Protein AF-A0A9P6ISU4-F1 (afdb_monomer_lite)

Foldseek 3Di:
DDADKDKDKDFLLVVLVVVCVDPVQVVVCVVPVPDPRPSCVVSVVVCVVVVHDRRDIDMDMDGDDDDDDDDPD

Sequence (73 aa):
DLAPVMTGKVTMKYFRNYIKTWSAYKNYCEKHPGRPDIVDVTIDTLMEEENLKDDDEVEITWPTVVIFGENDS

Organism: Mortierella alpina (NCBI:txid64518)

InterPro domains:
  IPR029063 S-adenosyl-L-methionine-dependent methyltransferase superfamily [G3DSA:3.40.50.150] (1-71)

Secondary structure (DSSP, 8-state):
-PPPEEEEEEEHHHHHHHHTTSHHHHHHHHH-TTS--HHHHHHHHHHHHTT--TT-EEEEEEE----------

pLDDT: mean 93.95, std 8.31, range [54.16, 98.44]

Structure (mmCIF, N/CA/C/O backbone):
data_AF-A0A9P6ISU4-F1
#
_entry.id   AF-A0A9P6ISU4-F1
#
loop_
_atom_site.group_PDB
_atom_site.id
_atom_site.type_symbol
_atom_site.label_atom_id
_atom_site.label_alt_id
_atom_site.label_comp_id
_atom_site.label_asym_id
_atom_site.label_entity_id
_atom_site.label_seq_id
_atom_site.pdbx_PDB_ins_code
_atom_site.Cartn_x
_atom_site.Cartn_y
_atom_site.Cartn_z
_atom_site.occupancy
_atom_site.B_iso_or_equiv
_atom_site.auth_seq_id
_atom_site.auth_comp_id
_atom_site.auth_asym_id
_atom_site.auth_atom_id
_atom_site.pdbx_PDB_model_num
ATOM 1 N N . ASP A 1 1 ? 28.362 -2.173 -0.596 1.00 54.16 1 ASP A N 1
ATOM 2 C CA . ASP A 1 1 ? 27.494 -1.123 -1.154 1.00 54.16 1 ASP A CA 1
ATOM 3 C C . ASP A 1 1 ? 26.040 -1.515 -1.021 1.00 54.16 1 ASP A C 1
ATOM 5 O O . ASP A 1 1 ? 25.670 -2.604 -1.443 1.00 54.16 1 ASP A O 1
ATOM 9 N N . LEU A 1 2 ? 25.242 -0.686 -0.346 1.00 61.38 2 LEU A N 1
ATOM 10 C CA . LEU A 1 2 ? 23.792 -0.867 -0.287 1.00 61.38 2 LEU A CA 1
ATOM 11 C C . LEU A 1 2 ? 23.202 -0.387 -1.618 1.00 61.38 2 LEU A C 1
ATOM 13 O O . LEU A 1 2 ? 23.609 0.659 -2.126 1.00 61.38 2 LEU A O 1
ATOM 17 N N . ALA A 1 3 ? 22.276 -1.158 -2.190 1.00 73.06 3 ALA A N 1
ATOM 18 C CA . ALA A 1 3 ? 21.530 -0.736 -3.372 1.00 73.06 3 ALA A CA 1
ATOM 19 C C . ALA A 1 3 ? 20.831 0.611 -3.101 1.00 73.06 3 ALA A C 1
ATOM 21 O O . A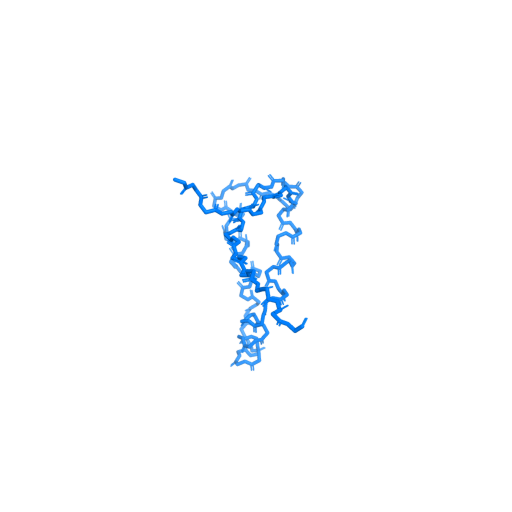LA A 1 3 ? 20.449 0.866 -1.954 1.00 73.06 3 ALA A O 1
ATOM 22 N N . PRO A 1 4 ? 20.653 1.481 -4.112 1.00 82.38 4 PRO A N 1
ATOM 23 C CA . PRO A 1 4 ? 19.929 2.724 -3.907 1.00 82.38 4 PRO A CA 1
ATOM 24 C C . PRO A 1 4 ? 18.498 2.411 -3.462 1.00 82.38 4 PRO A C 1
ATOM 26 O O . PRO A 1 4 ? 17.838 1.529 -4.012 1.00 82.38 4 PRO A O 1
ATOM 29 N N . VAL A 1 5 ? 18.021 3.143 -2.461 1.00 90.50 5 VAL A N 1
ATOM 30 C CA . VAL A 1 5 ? 16.665 3.012 -1.927 1.00 90.50 5 VAL A CA 1
ATOM 31 C C . VAL A 1 5 ? 15.985 4.373 -1.891 1.00 90.50 5 VAL A C 1
ATOM 33 O O . VAL A 1 5 ? 16.643 5.403 -1.744 1.00 90.50 5 VAL A O 1
ATOM 36 N N . MET A 1 6 ? 14.666 4.379 -2.037 1.00 92.25 6 MET A N 1
ATOM 37 C CA . MET A 1 6 ? 13.826 5.530 -1.718 1.00 92.25 6 MET A CA 1
ATOM 38 C C . MET A 1 6 ? 13.078 5.243 -0.424 1.00 92.25 6 MET A C 1
ATOM 40 O O . MET A 1 6 ? 12.395 4.226 -0.328 1.00 92.25 6 MET A O 1
ATOM 44 N N . THR A 1 7 ? 13.171 6.153 0.541 1.00 94.69 7 THR A N 1
ATOM 45 C CA . THR A 1 7 ? 12.507 6.018 1.841 1.00 94.69 7 THR A CA 1
ATOM 46 C C . THR A 1 7 ? 11.594 7.212 2.091 1.00 94.69 7 THR A C 1
ATOM 48 O O . THR A 1 7 ? 11.904 8.336 1.693 1.00 94.69 7 THR A O 1
ATOM 51 N N . GLY A 1 8 ? 10.461 6.976 2.746 1.00 94.88 8 GLY A N 1
ATOM 52 C CA . GLY A 1 8 ? 9.528 8.021 3.149 1.00 94.88 8 GLY A CA 1
ATOM 53 C C . GLY A 1 8 ? 8.678 7.600 4.341 1.00 94.88 8 GLY A C 1
ATOM 54 O O . GLY A 1 8 ? 8.446 6.411 4.554 1.00 94.88 8 GLY A O 1
ATOM 55 N N . LYS A 1 9 ? 8.204 8.587 5.106 1.00 97.94 9 LYS A N 1
ATOM 56 C CA . LYS A 1 9 ? 7.204 8.387 6.159 1.00 97.94 9 LYS A CA 1
ATOM 57 C C . LYS A 1 9 ? 5.819 8.680 5.614 1.00 97.94 9 LYS A C 1
ATOM 59 O O . LYS A 1 9 ? 5.613 9.713 4.978 1.00 97.94 9 LYS A O 1
ATOM 64 N N . VAL A 1 10 ? 4.890 7.764 5.845 1.00 97.62 10 VAL A N 1
ATOM 65 C CA . VAL A 1 10 ? 3.501 7.875 5.396 1.00 97.62 10 VAL A CA 1
ATOM 66 C C . VAL A 1 10 ? 2.574 7.317 6.463 1.00 97.62 10 VAL A C 1
ATOM 68 O O . VAL A 1 10 ? 2.972 6.441 7.223 1.00 97.62 10 VAL A O 1
ATOM 71 N N . THR A 1 11 ? 1.330 7.785 6.506 1.00 98.44 11 THR A N 1
ATOM 72 C CA . THR A 1 11 ? 0.325 7.177 7.384 1.00 98.44 11 THR A CA 1
ATOM 73 C C . THR A 1 11 ? -0.103 5.805 6.859 1.00 98.44 11 THR A C 1
ATOM 75 O O . THR A 1 11 ? -0.061 5.560 5.645 1.00 98.44 11 THR A O 1
ATOM 78 N N . MET A 1 12 ? -0.584 4.918 7.732 1.00 98.12 12 MET A N 1
ATOM 79 C CA . MET A 1 12 ? -1.143 3.621 7.321 1.00 98.12 12 MET A CA 1
ATOM 80 C C . MET A 1 12 ? -2.280 3.769 6.305 1.00 98.12 12 MET A C 1
ATOM 82 O O . MET A 1 12 ? -2.349 3.023 5.323 1.00 98.12 12 MET A O 1
ATOM 86 N N . LYS A 1 13 ? -3.116 4.804 6.452 1.00 98.19 13 LYS A N 1
ATOM 87 C CA . LYS A 1 13 ? -4.150 5.149 5.468 1.00 98.19 13 LYS A CA 1
ATOM 88 C C . LYS A 1 13 ? -3.570 5.486 4.095 1.00 98.19 13 LYS A C 1
ATOM 90 O O . LYS A 1 13 ? -4.119 5.074 3.069 1.00 98.19 13 LYS A O 1
ATOM 95 N N . TYR A 1 14 ? -2.480 6.250 4.048 1.00 98.19 14 TYR A N 1
ATOM 96 C CA . TYR A 1 14 ? -1.806 6.548 2.787 1.00 98.19 14 TYR A CA 1
ATOM 97 C C . TYR A 1 14 ? -1.218 5.274 2.175 1.00 98.19 14 TYR A C 1
ATOM 99 O O . TYR A 1 14 ? -1.422 5.023 0.987 1.00 98.19 14 TYR A O 1
ATOM 107 N N . PHE A 1 15 ? -0.550 4.446 2.983 1.00 97.50 15 PHE A N 1
ATOM 108 C CA . PHE A 1 15 ? 0.035 3.187 2.531 1.00 97.50 15 PHE A CA 1
ATOM 109 C C . PHE A 1 15 ? -1.023 2.246 1.934 1.00 97.50 15 PHE A C 1
ATOM 111 O O . PHE A 1 15 ? -0.847 1.775 0.811 1.00 97.50 15 PHE A O 1
ATOM 118 N N . ARG A 1 16 ? -2.175 2.075 2.599 1.00 98.00 16 ARG A N 1
ATOM 119 C CA . ARG A 1 16 ? -3.334 1.323 2.082 1.00 98.00 16 ARG A CA 1
ATOM 120 C C . ARG A 1 16 ? -3.728 1.782 0.678 1.00 98.00 16 ARG A C 1
ATOM 122 O O . ARG A 1 16 ? -3.826 0.975 -0.245 1.00 98.00 16 ARG A O 1
ATOM 129 N N . ASN A 1 17 ? -3.920 3.087 0.500 1.00 98.12 17 ASN A N 1
ATOM 130 C CA . ASN A 1 17 ? -4.321 3.657 -0.787 1.00 98.12 17 ASN A CA 1
ATOM 131 C C . ASN A 1 17 ? -3.234 3.507 -1.856 1.00 98.12 17 ASN A C 1
ATOM 133 O O . ASN A 1 17 ? -3.552 3.253 -3.016 1.00 98.12 17 ASN A O 1
ATOM 137 N N . TYR A 1 18 ? -1.964 3.627 -1.472 1.00 96.88 18 TYR A N 1
ATOM 138 C CA . TYR A 1 18 ? -0.836 3.417 -2.369 1.00 96.88 18 TYR A CA 1
ATOM 139 C C . TYR A 1 18 ? -0.820 1.988 -2.938 1.00 96.88 18 TYR A C 1
ATOM 141 O O . TYR A 1 18 ? -0.708 1.833 -4.155 1.00 96.88 18 TYR A O 1
ATOM 149 N N . ILE A 1 19 ? -1.021 0.949 -2.118 1.00 97.44 19 ILE A N 1
ATOM 150 C CA . ILE A 1 19 ? -1.065 -0.447 -2.600 1.00 97.44 19 ILE A CA 1
ATOM 151 C C . ILE A 1 19 ? -2.231 -0.669 -3.581 1.00 97.44 19 ILE A C 1
ATOM 153 O O . ILE A 1 19 ? -2.076 -1.374 -4.580 1.00 97.44 19 ILE A O 1
ATOM 157 N N . LYS A 1 20 ? -3.376 0.002 -3.383 1.00 98.31 20 LYS A N 1
ATOM 158 C CA . LYS A 1 20 ? -4.514 -0.051 -4.325 1.00 98.31 20 LYS A CA 1
ATOM 159 C C . LYS A 1 20 ? -4.226 0.586 -5.694 1.00 98.31 20 LYS A C 1
ATOM 161 O O . LYS A 1 20 ? -5.016 0.424 -6.621 1.00 98.31 20 LYS A O 1
ATOM 166 N N . THR A 1 21 ? -3.097 1.276 -5.871 1.00 98.00 21 THR A N 1
ATOM 167 C CA . THR A 1 21 ? -2.668 1.771 -7.193 1.00 98.00 21 THR A CA 1
ATOM 168 C C . THR A 1 21 ? -1.949 0.710 -8.030 1.00 98.00 21 THR A C 1
ATOM 170 O O . THR A 1 21 ? -1.710 0.915 -9.221 1.00 98.00 21 THR A O 1
ATOM 173 N N . TRP A 1 22 ? -1.599 -0.437 -7.440 1.00 97.81 22 TRP A N 1
ATOM 174 C CA . TRP A 1 22 ? -0.819 -1.462 -8.119 1.00 97.81 22 TRP A CA 1
ATOM 175 C C . TRP A 1 22 ? -1.622 -2.160 -9.216 1.00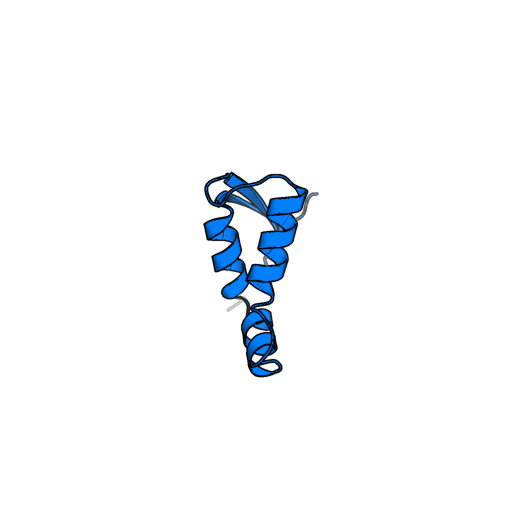 97.81 22 TRP A C 1
ATOM 177 O O . TRP A 1 22 ? -2.776 -2.553 -9.038 1.00 97.81 22 TRP A O 1
ATOM 187 N N . SER A 1 23 ? -0.974 -2.414 -10.354 1.00 97.88 23 SER A N 1
ATOM 188 C CA . SER A 1 23 ? -1.581 -3.167 -11.45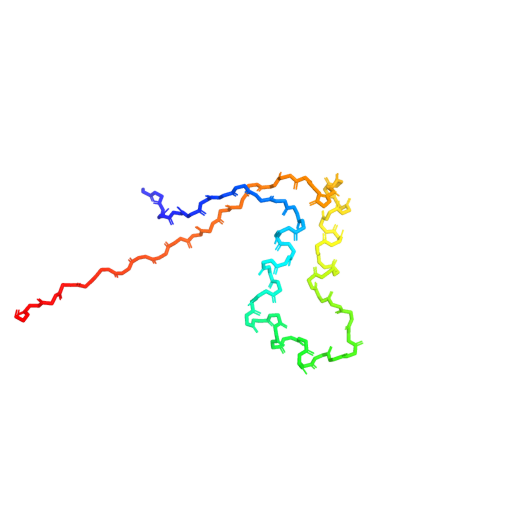9 1.00 97.88 23 SER A CA 1
ATOM 189 C C . SER A 1 23 ? -2.022 -4.572 -11.031 1.00 97.88 23 SER A C 1
ATOM 191 O O . SER A 1 23 ? -3.052 -5.065 -11.487 1.00 97.88 23 SER A O 1
ATOM 193 N N . ALA A 1 24 ? -1.288 -5.200 -10.107 1.00 97.38 24 ALA A N 1
ATOM 194 C CA . ALA A 1 24 ? -1.643 -6.493 -9.531 1.00 97.38 24 ALA A CA 1
ATOM 195 C C . ALA A 1 24 ? -2.965 -6.448 -8.748 1.00 97.38 24 ALA A C 1
ATOM 197 O O . ALA A 1 24 ? -3.771 -7.365 -8.894 1.00 97.38 24 ALA A O 1
ATOM 198 N N . TYR A 1 25 ? -3.214 -5.377 -7.984 1.00 98.00 25 TYR A N 1
ATOM 199 C CA . TYR A 1 25 ? -4.481 -5.175 -7.279 1.00 98.00 25 TYR A CA 1
ATOM 200 C C . TYR A 1 25 ? -5.643 -5.098 -8.274 1.00 98.00 25 TYR A C 1
ATOM 202 O O . TYR A 1 25 ? -6.588 -5.881 -8.178 1.00 98.00 25 TYR A O 1
ATOM 210 N N . LYS A 1 26 ? -5.520 -4.245 -9.302 1.00 97.44 26 LYS A N 1
ATOM 211 C CA . LYS A 1 26 ? -6.530 -4.135 -10.363 1.00 97.44 26 LYS A CA 1
ATOM 212 C C . LYS A 1 26 ? -6.829 -5.497 -11.002 1.00 97.44 26 LYS A C 1
ATOM 214 O O . LYS A 1 26 ? -7.983 -5.916 -11.054 1.00 97.44 26 LYS A O 1
ATOM 219 N N . ASN A 1 27 ? -5.784 -6.210 -11.423 1.00 97.94 27 ASN A N 1
ATOM 220 C CA . ASN A 1 27 ? -5.911 -7.527 -12.050 1.00 97.94 27 ASN A CA 1
ATOM 221 C C . ASN A 1 27 ? -6.559 -8.567 -11.120 1.00 97.94 27 ASN A C 1
ATOM 223 O O . ASN A 1 27 ? -7.266 -9.457 -11.591 1.00 97.94 27 ASN A O 1
ATOM 227 N N . TYR A 1 28 ? -6.299 -8.498 -9.812 1.00 97.31 28 TYR A N 1
ATOM 228 C CA . TYR A 1 28 ? -6.898 -9.398 -8.830 1.00 97.31 28 TYR A CA 1
ATOM 229 C C . TYR A 1 28 ? -8.401 -9.143 -8.685 1.00 97.31 28 TYR A C 1
ATOM 231 O O . TYR A 1 28 ? -9.188 -10.085 -8.777 1.00 97.31 28 TYR A O 1
ATOM 239 N N . CYS A 1 29 ? -8.808 -7.883 -8.519 1.00 97.00 29 CYS A N 1
ATOM 240 C CA . CYS A 1 29 ? -10.214 -7.500 -8.384 1.00 97.00 29 CYS A CA 1
ATOM 241 C C . CYS A 1 29 ? -11.039 -7.882 -9.619 1.00 97.00 29 CYS A C 1
ATOM 243 O O . CYS A 1 29 ? -12.135 -8.419 -9.479 1.00 97.00 29 CYS A O 1
ATOM 245 N N . GLU A 1 30 ? -10.497 -7.687 -10.825 1.00 97.31 30 GLU A N 1
ATOM 246 C CA . GLU A 1 30 ? -11.158 -8.086 -12.076 1.00 97.31 30 GLU A CA 1
ATOM 247 C C . GLU A 1 30 ? -11.379 -9.605 -12.164 1.00 97.31 30 GLU A C 1
ATOM 249 O O . GLU A 1 30 ? -12.424 -10.060 -12.629 1.00 97.31 30 GLU A O 1
ATOM 254 N N . LYS A 1 31 ? -10.422 -10.408 -11.681 1.00 98.00 31 LYS A N 1
ATOM 255 C CA . LYS A 1 31 ? -10.531 -11.877 -11.657 1.00 98.00 31 LYS A CA 1
ATOM 256 C C . LYS A 1 31 ? -11.426 -12.401 -10.533 1.00 98.00 31 LYS A C 1
ATOM 258 O O . LYS A 1 31 ? -11.891 -13.540 -10.608 1.00 98.00 31 LYS A O 1
ATOM 263 N N . HIS A 1 32 ? -11.658 -11.605 -9.492 1.00 97.19 32 HIS A N 1
ATOM 264 C CA . HIS A 1 32 ? -12.352 -12.024 -8.275 1.00 97.19 32 HIS A CA 1
ATOM 265 C C . HIS A 1 32 ? -13.392 -10.990 -7.791 1.00 97.19 32 HIS A C 1
ATOM 267 O O . HIS A 1 32 ? -13.334 -10.571 -6.635 1.00 97.19 32 HIS A O 1
ATOM 273 N N . PRO A 1 33 ? -14.397 -10.621 -8.611 1.00 94.19 33 PRO A N 1
ATOM 274 C CA . PRO A 1 33 ? -15.298 -9.491 -8.338 1.00 94.19 33 PRO A CA 1
ATOM 275 C C . PRO A 1 33 ? -16.229 -9.669 -7.126 1.00 94.19 33 PRO A C 1
ATOM 277 O O . PRO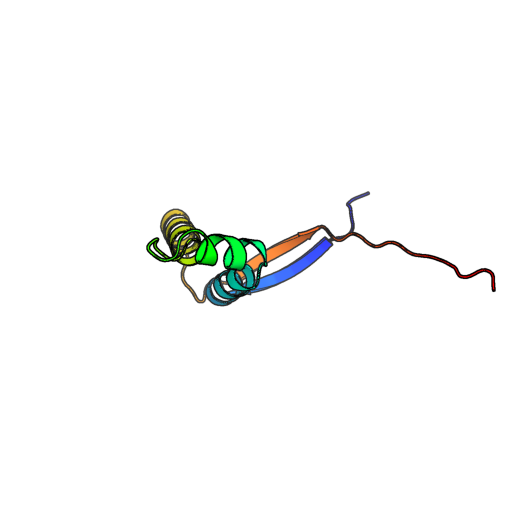 A 1 33 ? -16.820 -8.702 -6.663 1.00 94.19 33 PRO A O 1
ATOM 280 N N . GLY A 1 34 ? -16.394 -10.896 -6.622 1.00 95.44 34 GLY A N 1
ATOM 281 C CA . GLY A 1 34 ? -17.217 -11.192 -5.442 1.00 95.44 34 GLY A CA 1
ATOM 282 C C . GLY A 1 34 ? -16.422 -11.407 -4.153 1.00 95.44 34 GLY A C 1
ATOM 283 O O . GLY A 1 34 ? -17.010 -11.779 -3.140 1.00 95.44 34 GLY A O 1
ATOM 284 N N . ARG A 1 35 ? -15.092 -11.261 -4.188 1.00 96.25 35 ARG A N 1
ATOM 285 C CA . ARG A 1 35 ? -14.259 -11.391 -2.989 1.00 96.25 35 ARG A CA 1
ATOM 286 C C . ARG A 1 35 ? -14.143 -10.047 -2.265 1.00 96.25 35 ARG A C 1
ATOM 288 O O . ARG A 1 35 ? -14.238 -9.010 -2.919 1.00 96.25 35 ARG A O 1
ATOM 295 N N . PRO A 1 36 ? -13.912 -10.061 -0.940 1.00 96.62 36 PRO A N 1
ATOM 296 C CA . PRO A 1 36 ? -13.517 -8.860 -0.214 1.00 96.62 36 PRO A CA 1
ATOM 297 C C . PRO A 1 36 ? -12.297 -8.191 -0.858 1.00 96.62 36 PRO A C 1
ATOM 299 O O . PRO A 1 36 ? -11.471 -8.867 -1.482 1.00 96.62 36 PRO A O 1
ATOM 302 N N . ASP A 1 37 ? -12.179 -6.876 -0.685 1.00 97.38 37 ASP A N 1
ATOM 303 C CA . ASP A 1 37 ? -11.014 -6.119 -1.140 1.00 97.38 37 ASP A CA 1
ATOM 304 C C . ASP A 1 37 ? -9.753 -6.665 -0.456 1.00 97.38 37 ASP A C 1
ATOM 306 O O . ASP A 1 37 ? -9.607 -6.613 0.764 1.00 97.38 37 ASP A O 1
ATOM 310 N N . ILE A 1 38 ? -8.853 -7.241 -1.256 1.00 97.06 38 ILE A N 1
ATOM 311 C CA . ILE A 1 38 ? -7.680 -7.948 -0.740 1.00 97.06 38 ILE A CA 1
ATOM 312 C C . ILE A 1 38 ? -6.714 -7.017 -0.006 1.00 97.06 38 ILE A C 1
ATOM 314 O O . ILE A 1 38 ? -6.053 -7.453 0.935 1.00 97.06 38 ILE A O 1
ATOM 318 N N . VAL A 1 39 ? -6.630 -5.747 -0.411 1.00 98.00 39 VAL A N 1
ATOM 319 C CA . VAL A 1 39 ? -5.762 -4.774 0.255 1.00 98.00 39 VAL A CA 1
ATOM 320 C C . VAL A 1 39 ? -6.367 -4.387 1.590 1.00 98.00 39 VAL A C 1
ATOM 322 O O . VAL A 1 39 ? -5.632 -4.348 2.568 1.00 98.00 39 VAL A O 1
ATOM 325 N N . ASP A 1 40 ? -7.682 -4.169 1.655 1.00 97.75 40 ASP A N 1
ATOM 326 C CA . ASP A 1 40 ? -8.336 -3.872 2.933 1.00 97.75 40 ASP A CA 1
ATOM 327 C C . ASP A 1 40 ? -8.168 -5.025 3.916 1.00 97.75 40 ASP A C 1
ATOM 329 O O . ASP A 1 40 ? -7.659 -4.800 5.005 1.00 97.75 40 ASP A O 1
ATOM 333 N N . VAL A 1 41 ? -8.453 -6.264 3.498 1.00 97.88 41 VAL A N 1
ATOM 334 C CA . VAL A 1 41 ? -8.253 -7.446 4.354 1.00 97.88 41 VAL A CA 1
ATOM 335 C C . VAL A 1 41 ? -6.807 -7.537 4.847 1.00 97.88 41 VAL A C 1
ATOM 337 O O . VAL A 1 41 ? -6.576 -7.750 6.030 1.00 97.88 41 VAL A O 1
ATOM 340 N N . THR A 1 42 ? -5.829 -7.355 3.957 1.00 97.44 42 THR A N 1
ATOM 341 C CA . THR A 1 42 ? -4.408 -7.486 4.320 1.00 97.44 42 THR A CA 1
ATOM 342 C C . THR A 1 42 ? -3.956 -6.384 5.277 1.00 97.44 42 THR A C 1
ATOM 344 O O . THR A 1 42 ? -3.260 -6.663 6.250 1.00 97.44 42 THR A O 1
ATOM 347 N N . ILE A 1 43 ? -4.326 -5.130 5.004 1.00 97.69 43 ILE A N 1
ATOM 348 C CA . ILE A 1 43 ? -3.913 -3.988 5.824 1.00 97.69 43 ILE A CA 1
ATOM 349 C C . ILE A 1 43 ? -4.640 -3.992 7.169 1.00 97.69 43 ILE A C 1
ATOM 351 O O . ILE A 1 43 ? -4.001 -3.712 8.175 1.00 97.69 43 ILE A O 1
ATOM 355 N N . ASP A 1 44 ? -5.923 -4.359 7.213 1.00 98.06 44 ASP A N 1
ATOM 356 C CA . ASP A 1 44 ? -6.675 -4.478 8.466 1.00 98.06 44 ASP A CA 1
ATOM 357 C C . ASP A 1 44 ? -6.047 -5.538 9.380 1.00 98.06 44 ASP A C 1
ATOM 359 O O . ASP A 1 44 ? -5.808 -5.259 10.552 1.00 98.06 44 ASP A O 1
ATOM 363 N N . THR A 1 45 ? -5.697 -6.715 8.841 1.00 98.12 45 THR A N 1
ATOM 364 C CA . THR A 1 45 ? -5.000 -7.760 9.609 1.00 98.12 45 THR A CA 1
ATOM 365 C C . THR A 1 45 ? -3.641 -7.281 10.117 1.00 98.12 45 THR A C 1
ATOM 367 O O . THR A 1 45 ? -3.351 -7.436 11.298 1.00 98.12 45 THR A O 1
ATOM 370 N N . LEU A 1 46 ? -2.834 -6.636 9.268 1.00 96.94 46 LEU A N 1
ATOM 371 C CA . LEU A 1 46 ? -1.538 -6.082 9.676 1.00 96.94 46 LEU A CA 1
ATOM 372 C C . LEU A 1 46 ? -1.685 -5.037 10.794 1.00 96.94 46 LEU A C 1
ATOM 374 O O . LEU A 1 46 ? -0.910 -5.022 11.745 1.00 96.94 46 LEU A O 1
ATOM 378 N N . MET A 1 47 ? -2.669 -4.146 10.675 1.00 97.75 47 MET A N 1
ATOM 379 C CA . MET A 1 47 ? -2.919 -3.108 11.672 1.00 97.75 47 MET A CA 1
ATOM 380 C C . MET A 1 47 ? -3.408 -3.694 12.996 1.00 97.75 47 MET A C 1
ATOM 382 O O . MET A 1 47 ? -3.020 -3.197 14.050 1.00 97.75 47 MET A O 1
ATOM 386 N N . GLU A 1 48 ? -4.225 -4.746 12.959 1.00 98.12 48 GLU A N 1
ATOM 387 C CA . GLU A 1 48 ? -4.668 -5.458 14.158 1.00 98.12 48 GLU A CA 1
ATOM 388 C C . GLU A 1 48 ? -3.500 -6.167 14.861 1.00 98.12 48 GLU A C 1
ATOM 390 O O . GLU A 1 48 ? -3.335 -6.010 16.071 1.00 98.12 48 GLU A O 1
ATOM 395 N N . GLU A 1 49 ? -2.661 -6.888 14.112 1.00 98.00 49 GLU A N 1
ATOM 396 C CA . GLU A 1 49 ? -1.511 -7.633 14.646 1.00 98.00 49 GLU A CA 1
ATOM 397 C C . GLU A 1 49 ? -0.462 -6.713 15.287 1.00 98.00 49 GLU A C 1
ATOM 399 O O . GLU A 1 49 ? 0.071 -7.025 16.353 1.00 98.00 49 GLU A O 1
ATOM 404 N N . GLU A 1 50 ? -0.212 -5.554 14.678 1.00 96.38 50 GLU A N 1
ATOM 405 C CA . GLU A 1 50 ? 0.792 -4.585 15.134 1.00 96.38 50 GLU A CA 1
ATOM 406 C C . GLU A 1 50 ? 0.197 -3.468 16.017 1.00 96.38 50 GLU A C 1
ATOM 408 O O . GLU A 1 50 ? 0.908 -2.555 16.441 1.00 96.38 50 GLU A O 1
ATOM 413 N N . ASN A 1 51 ? -1.109 -3.529 16.321 1.00 97.50 51 ASN A N 1
ATOM 414 C CA . ASN A 1 51 ? -1.851 -2.521 17.089 1.00 97.50 51 ASN A CA 1
ATOM 415 C C . ASN A 1 51 ? -1.672 -1.085 16.538 1.00 97.50 51 ASN A C 1
ATOM 417 O O . ASN A 1 51 ? -1.487 -0.122 17.290 1.00 97.50 51 ASN A O 1
ATOM 421 N N . LEU A 1 52 ? -1.730 -0.957 15.211 1.00 97.25 52 LEU A N 1
ATOM 422 C CA . LEU A 1 52 ? -1.615 0.296 14.466 1.00 97.25 52 LEU A CA 1
ATOM 423 C C . LEU A 1 52 ? -2.988 0.903 14.157 1.00 97.25 52 LEU A C 1
ATOM 425 O O . LEU A 1 52 ? -4.015 0.225 14.085 1.00 97.25 52 LEU A O 1
ATOM 429 N N . LYS A 1 53 ? -2.996 2.209 13.911 1.00 97.69 53 LYS A N 1
ATOM 430 C CA . LYS A 1 53 ? -4.151 3.011 13.502 1.00 97.69 53 LYS A CA 1
ATOM 431 C C . LYS A 1 53 ? -3.870 3.720 12.187 1.00 97.69 53 LYS A C 1
ATOM 43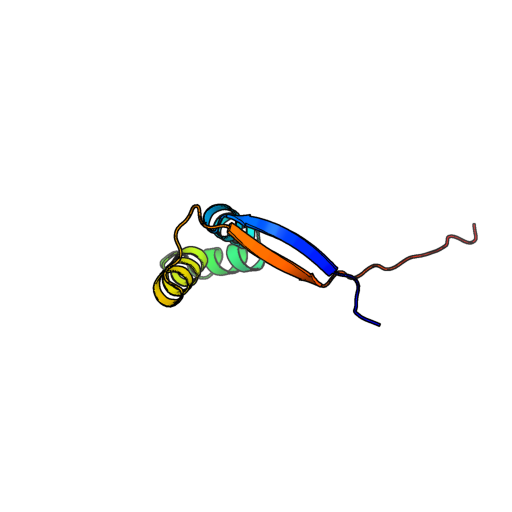3 O O . LYS A 1 53 ? -2.730 3.872 11.765 1.00 97.69 53 LYS A O 1
ATOM 438 N N . ASP A 1 54 ? -4.934 4.189 11.544 1.00 97.88 54 ASP A N 1
ATOM 439 C CA . ASP A 1 54 ? -4.856 4.804 10.213 1.00 97.88 54 ASP A CA 1
ATOM 440 C C . ASP A 1 54 ? -3.910 6.009 10.147 1.00 97.88 54 ASP A C 1
ATOM 442 O O . ASP A 1 54 ? -3.261 6.214 9.118 1.00 97.88 54 ASP A O 1
ATOM 446 N N . ASP A 1 55 ? -3.845 6.783 11.232 1.00 98.19 55 ASP A N 1
ATOM 447 C CA . ASP A 1 55 ? -3.034 7.997 11.346 1.00 98.19 55 ASP A CA 1
ATOM 448 C C . ASP A 1 55 ? -1.606 7.727 11.847 1.00 98.19 55 ASP A C 1
ATOM 450 O O . ASP A 1 55 ? -0.791 8.651 11.863 1.00 98.19 55 ASP A O 1
ATOM 454 N N . ASP A 1 56 ? -1.279 6.487 12.231 1.00 98.25 56 ASP A N 1
ATOM 455 C CA . ASP A 1 56 ? 0.082 6.138 12.631 1.00 98.25 56 ASP A CA 1
ATOM 456 C C . ASP A 1 56 ? 1.012 6.192 11.413 1.00 98.25 56 ASP A C 1
ATOM 458 O O . ASP A 1 56 ? 0.684 5.704 10.324 1.00 98.25 56 ASP A O 1
ATOM 462 N N . GLU A 1 57 ? 2.180 6.810 11.594 1.00 97.81 57 GLU A N 1
ATOM 463 C CA . GLU A 1 57 ? 3.199 6.912 10.555 1.00 97.81 57 GLU A CA 1
ATOM 464 C C . GLU A 1 57 ? 4.105 5.680 10.541 1.00 97.81 57 GLU A C 1
ATOM 466 O O . GLU A 1 57 ? 4.650 5.271 11.566 1.00 97.81 57 GLU A O 1
ATOM 471 N N . VAL A 1 58 ? 4.343 5.151 9.344 1.00 94.19 58 VAL A N 1
ATOM 472 C CA . VAL A 1 58 ? 5.295 4.074 9.077 1.00 94.19 58 VAL A CA 1
ATOM 473 C C . VAL A 1 58 ? 6.380 4.546 8.119 1.00 94.19 58 VAL A C 1
ATOM 475 O O . VAL A 1 58 ? 6.143 5.352 7.214 1.00 94.19 58 VAL A O 1
ATOM 478 N N . GLU A 1 59 ? 7.594 4.040 8.319 1.00 96.75 59 GLU A N 1
ATOM 479 C CA . GLU A 1 59 ? 8.706 4.248 7.398 1.00 96.75 59 GLU A CA 1
ATOM 480 C C . GLU A 1 59 ? 8.684 3.163 6.319 1.00 96.75 59 GLU A C 1
ATOM 482 O O . GLU A 1 59 ? 8.823 1.975 6.603 1.00 96.75 59 GLU A O 1
ATOM 487 N N . ILE A 1 60 ? 8.509 3.576 5.066 1.00 94.75 60 ILE A N 1
ATOM 488 C CA . ILE A 1 60 ? 8.473 2.681 3.912 1.00 94.75 60 ILE A CA 1
ATOM 489 C C . ILE A 1 60 ? 9.742 2.881 3.099 1.00 94.75 60 ILE A C 1
ATOM 491 O O . ILE A 1 60 ? 10.089 4.009 2.752 1.00 94.75 60 ILE A O 1
ATOM 495 N N . THR A 1 61 ? 10.407 1.776 2.762 1.00 94.62 61 THR A N 1
ATOM 496 C CA . THR A 1 61 ? 11.612 1.763 1.928 1.00 94.62 61 THR A CA 1
ATOM 497 C C . THR A 1 61 ? 11.370 0.938 0.669 1.00 94.62 61 THR A C 1
ATOM 499 O O . THR A 1 61 ? 11.014 -0.236 0.749 1.00 94.62 61 THR A O 1
ATOM 502 N N . TRP A 1 62 ? 11.604 1.542 -0.495 1.00 93.25 62 TRP A N 1
ATOM 503 C CA . TRP A 1 62 ? 11.553 0.888 -1.800 1.00 93.25 62 TRP A CA 1
ATOM 504 C C . TRP A 1 62 ? 12.965 0.678 -2.349 1.00 93.25 62 TRP A C 1
ATOM 506 O O . TRP A 1 62 ? 13.733 1.643 -2.414 1.00 93.25 62 TRP A O 1
ATOM 516 N N . PRO A 1 63 ? 13.321 -0.541 -2.791 1.00 93.19 63 PRO A N 1
ATOM 517 C CA . PRO A 1 63 ? 14.530 -0.742 -3.573 1.00 93.19 63 PRO A CA 1
ATOM 518 C C . PRO A 1 63 ? 14.392 -0.027 -4.918 1.00 93.19 63 PRO A C 1
ATOM 520 O O . PRO A 1 63 ? 13.385 -0.170 -5.615 1.00 93.19 63 PRO A O 1
ATOM 523 N N . THR A 1 64 ? 15.415 0.733 -5.289 1.00 91.81 64 THR A N 1
ATOM 524 C CA . THR A 1 64 ? 15.429 1.521 -6.519 1.00 91.81 64 THR A CA 1
ATOM 525 C C . THR A 1 64 ? 16.385 0.888 -7.517 1.00 91.81 64 THR A C 1
ATOM 527 O O . THR A 1 64 ? 17.470 0.430 -7.168 1.00 91.81 64 THR A O 1
ATOM 530 N N . VAL A 1 65 ? 15.993 0.884 -8.788 1.00 91.44 65 VAL A N 1
ATOM 531 C CA . VAL A 1 65 ? 16.854 0.477 -9.900 1.00 91.44 65 VAL A CA 1
ATOM 532 C C . VAL A 1 65 ? 17.017 1.678 -10.818 1.00 91.44 65 VAL A C 1
ATOM 534 O O . VAL A 1 65 ? 16.026 2.249 -11.268 1.00 91.44 65 VAL A O 1
ATOM 537 N N . VAL A 1 66 ? 18.263 2.067 -11.084 1.00 89.81 66 VAL A N 1
ATOM 538 C CA . VAL A 1 66 ? 18.598 3.162 -12.000 1.00 89.81 66 VAL A CA 1
ATOM 539 C C . VAL A 1 66 ? 19.507 2.613 -13.089 1.00 89.8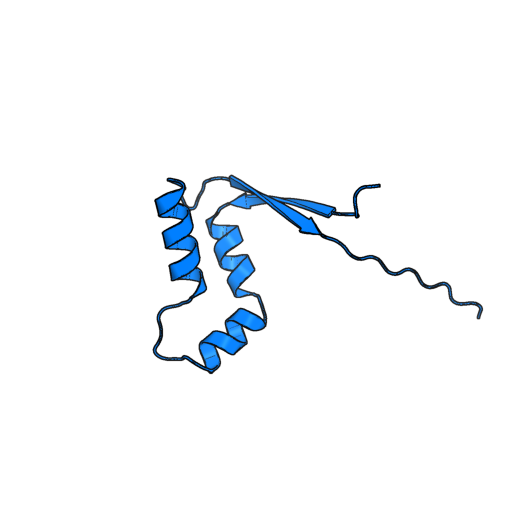1 66 VAL A C 1
ATOM 541 O O . VAL A 1 66 ? 20.526 1.993 -12.793 1.00 89.81 66 VAL A O 1
ATOM 544 N N . ILE A 1 67 ? 19.123 2.832 -14.344 1.00 91.31 67 ILE A N 1
ATOM 545 C CA . ILE A 1 67 ? 19.898 2.446 -15.523 1.00 91.31 67 ILE A CA 1
ATOM 546 C C . ILE A 1 67 ? 20.224 3.736 -16.270 1.00 91.31 67 ILE A C 1
ATOM 548 O O . ILE A 1 67 ? 19.319 4.414 -16.755 1.00 91.31 67 ILE A O 1
ATOM 552 N N . PHE A 1 68 ? 21.507 4.084 -16.331 1.00 91.06 68 PHE A N 1
ATOM 553 C CA . PHE A 1 68 ? 21.993 5.207 -17.128 1.00 91.06 68 PHE A CA 1
ATOM 554 C C . PHE A 1 68 ? 22.404 4.711 -18.514 1.00 91.06 68 PHE A C 1
ATOM 556 O O . PHE A 1 68 ? 22.971 3.627 -18.644 1.00 91.06 68 PHE A O 1
ATOM 563 N N . GLY A 1 69 ? 22.124 5.513 -19.536 1.00 92.94 69 GLY A N 1
ATOM 564 C CA . GLY A 1 69 ? 22.612 5.308 -20.893 1.00 92.94 69 GLY A CA 1
ATOM 565 C C . GLY A 1 69 ? 23.191 6.615 -21.414 1.00 92.94 69 GLY A C 1
ATOM 566 O O . GLY A 1 69 ? 22.594 7.672 -21.216 1.00 92.94 69 GLY A O 1
ATOM 567 N N . GLU A 1 70 ? 24.352 6.536 -22.048 1.00 90.69 70 GLU A N 1
ATOM 568 C CA . GLU A 1 70 ? 24.953 7.642 -22.785 1.00 90.69 70 GLU A CA 1
ATOM 569 C C . GLU A 1 70 ? 24.618 7.477 -24.269 1.00 90.69 70 GLU A C 1
ATOM 571 O O . GLU A 1 70 ? 24.531 6.354 -24.772 1.00 90.69 70 GLU A O 1
ATOM 576 N N . ASN A 1 71 ? 24.352 8.590 -24.949 1.00 85.56 71 ASN A N 1
ATOM 577 C CA . ASN A 1 71 ? 24.108 8.587 -26.381 1.00 85.56 71 ASN A CA 1
ATOM 578 C C . ASN A 1 71 ? 25.356 9.111 -27.097 1.00 85.56 71 ASN A C 1
ATOM 580 O O . ASN A 1 71 ? 25.605 10.311 -27.056 1.00 85.56 71 ASN A O 1
ATOM 584 N N . ASP A 1 72 ? 26.080 8.228 -27.784 1.00 77.38 72 ASP A N 1
ATOM 585 C CA . ASP A 1 72 ? 27.299 8.542 -28.554 1.00 77.38 72 ASP A CA 1
ATOM 586 C C . ASP A 1 72 ? 27.014 9.255 -29.901 1.00 77.38 72 ASP A C 1
ATOM 588 O O . ASP A 1 72 ? 27.815 9.170 -30.834 1.00 77.38 72 ASP A O 1
ATOM 592 N N . SER A 1 73 ? 25.854 9.912 -30.041 1.00 66.69 73 SER A N 1
ATOM 593 C CA . SER A 1 73 ? 25.462 10.632 -31.270 1.00 66.69 73 SER A CA 1
ATOM 594 C C . SER A 1 73 ? 26.161 11.978 -31.418 1.00 66.69 73 SER A C 1
ATOM 596 O O . SER A 1 73 ? 26.118 12.762 -30.444 1.00 66.69 73 SER A O 1
#

Radius of gyration: 16.95 Å; chains: 1; bounding box: 45×23×48 Å